Protein AF-A0A085TTZ7-F1 (afdb_monomer_lite)

Organism: NCBI:txid1317124

Secondary structure (DSSP, 8-state):
-HHHH---HHHHHHHHHHT-SPPPEE-SSS-EE-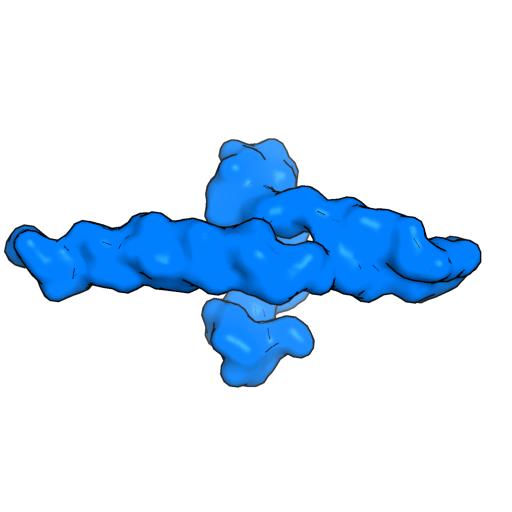-HHHHHHHHHHHHGGG--

Sequence (52 aa):
MERLVGLSRSTLYAMIAEGRFPKPVRIGKRAVGWREADLRDWLESCDEEVMQ

Foldseek 3Di:
DCVVVVDDPVVQVVCVVVVLADDWDDPDPPDTHGDPVRVVVSVVVVVVVVPD

Structure (mmCIF, N/CA/C/O backbone):
data_AF-A0A085TTZ7-F1
#
_entry.id   AF-A0A085TTZ7-F1
#
loop_
_atom_site.group_PDB
_atom_site.id
_atom_site.type_symbol
_atom_site.label_atom_id
_atom_site.label_alt_id
_atom_site.label_comp_id
_atom_site.label_asym_id
_atom_site.label_entity_id
_atom_site.label_seq_id
_atom_site.pdbx_PDB_ins_code
_atom_site.Cartn_x
_atom_site.Cartn_y
_atom_site.Cartn_z
_atom_site.occupancy
_atom_site.B_iso_or_equiv
_atom_site.auth_seq_id
_atom_site.auth_comp_id
_atom_site.auth_asym_id
_atom_site.auth_atom_id
_atom_site.pdbx_PDB_model_num
ATOM 1 N N . MET A 1 1 ? 4.279 -9.675 -0.086 1.00 56.69 1 MET A N 1
ATOM 2 C CA . MET A 1 1 ? 4.292 -8.477 -0.952 1.00 56.69 1 MET A CA 1
ATOM 3 C C . MET A 1 1 ? 5.420 -8.519 -1.965 1.00 56.69 1 MET A C 1
ATOM 5 O O . MET A 1 1 ? 5.109 -8.469 -3.137 1.00 56.69 1 MET A O 1
ATOM 9 N N . GLU A 1 2 ? 6.687 -8.672 -1.562 1.00 59.25 2 GLU A N 1
ATOM 10 C CA . GLU A 1 2 ? 7.852 -8.620 -2.479 1.00 59.25 2 GLU A CA 1
ATOM 11 C C . GLU A 1 2 ? 7.706 -9.493 -3.739 1.00 59.25 2 GLU A C 1
ATOM 13 O O . GLU A 1 2 ? 8.099 -9.080 -4.818 1.00 59.25 2 GLU A O 1
ATOM 18 N N . ARG A 1 3 ? 7.049 -10.655 -3.644 1.00 57.19 3 ARG A N 1
ATOM 19 C CA . ARG A 1 3 ? 6.783 -11.529 -4.800 1.00 57.19 3 ARG A CA 1
ATOM 20 C C . ARG A 1 3 ? 5.585 -11.130 -5.677 1.00 57.19 3 ARG A C 1
ATOM 22 O O . ARG A 1 3 ? 5.512 -11.569 -6.811 1.00 57.19 3 ARG A O 1
ATOM 29 N N . LEU A 1 4 ? 4.640 -10.368 -5.126 1.00 60.56 4 LEU A N 1
ATOM 30 C CA . LEU A 1 4 ? 3.430 -9.888 -5.810 1.00 60.56 4 LEU A CA 1
ATOM 31 C C . LEU A 1 4 ? 3.682 -8.566 -6.533 1.00 60.56 4 LEU A C 1
ATOM 33 O O . LEU A 1 4 ? 3.145 -8.356 -7.608 1.00 60.56 4 LEU A O 1
ATOM 37 N N . VAL A 1 5 ? 4.486 -7.690 -5.924 1.00 66.62 5 VAL A N 1
ATOM 38 C CA . VAL A 1 5 ? 4.770 -6.350 -6.455 1.00 66.62 5 VAL A CA 1
ATOM 39 C C . VAL A 1 5 ? 6.176 -6.241 -7.055 1.00 66.62 5 VAL A C 1
ATOM 41 O O . VAL A 1 5 ? 6.483 -5.252 -7.699 1.00 66.62 5 VAL A O 1
ATOM 44 N N . GLY A 1 6 ? 7.068 -7.209 -6.810 1.00 73.50 6 GLY A N 1
ATOM 45 C CA . GLY A 1 6 ? 8.470 -7.161 -7.258 1.00 73.50 6 GLY A CA 1
ATOM 46 C C . GLY A 1 6 ? 9.348 -6.140 -6.520 1.00 73.50 6 GLY A C 1
ATOM 47 O O . GLY A 1 6 ? 10.532 -6.018 -6.815 1.00 73.50 6 GLY A O 1
ATOM 48 N N . LEU A 1 7 ? 8.790 -5.405 -5.553 1.00 79.38 7 LEU A N 1
ATOM 49 C CA . LEU A 1 7 ? 9.458 -4.301 -4.868 1.00 79.38 7 LEU A CA 1
ATOM 50 C C . LEU A 1 7 ? 10.020 -4.728 -3.517 1.00 79.38 7 LEU A C 1
ATOM 52 O O . LEU A 1 7 ? 9.302 -5.290 -2.686 1.00 79.38 7 LEU A O 1
ATOM 56 N N . SER A 1 8 ? 11.274 -4.356 -3.262 1.00 83.12 8 SER A N 1
ATOM 57 C CA . SER A 1 8 ? 11.890 -4.415 -1.935 1.00 83.12 8 SER A CA 1
ATOM 58 C C . SER A 1 8 ? 11.101 -3.580 -0.922 1.00 83.12 8 SER A C 1
ATOM 60 O O . SER A 1 8 ? 10.542 -2.532 -1.256 1.00 83.12 8 SER A O 1
ATOM 62 N N . ARG A 1 9 ? 11.116 -3.986 0.356 1.00 81.62 9 ARG A N 1
ATOM 63 C CA . ARG A 1 9 ? 10.427 -3.261 1.447 1.00 81.62 9 ARG A CA 1
ATOM 64 C C . ARG A 1 9 ? 10.774 -1.768 1.504 1.00 81.62 9 ARG A C 1
ATOM 66 O O . ARG A 1 9 ? 9.889 -0.954 1.735 1.00 81.62 9 ARG A O 1
ATOM 73 N N . SER A 1 10 ? 12.036 -1.406 1.284 1.00 85.25 10 SER A N 1
ATOM 74 C CA . SER A 1 10 ? 12.500 -0.011 1.289 1.00 85.25 10 SER A CA 1
ATOM 75 C C . SER A 1 10 ? 11.834 0.812 0.186 1.00 85.25 10 SER A C 1
ATOM 77 O O . SER A 1 10 ? 11.344 1.905 0.447 1.00 85.25 10 SER A O 1
ATOM 79 N N . THR A 1 11 ? 11.767 0.255 -1.025 1.00 85.94 11 THR A N 1
ATOM 80 C CA . THR A 1 11 ? 11.131 0.875 -2.192 1.00 85.94 11 THR A CA 1
ATOM 81 C C . THR A 1 11 ? 9.632 1.025 -1.981 1.00 85.94 11 THR A C 1
ATOM 83 O O . THR A 1 11 ? 9.080 2.083 -2.251 1.00 85.94 11 THR A O 1
ATOM 8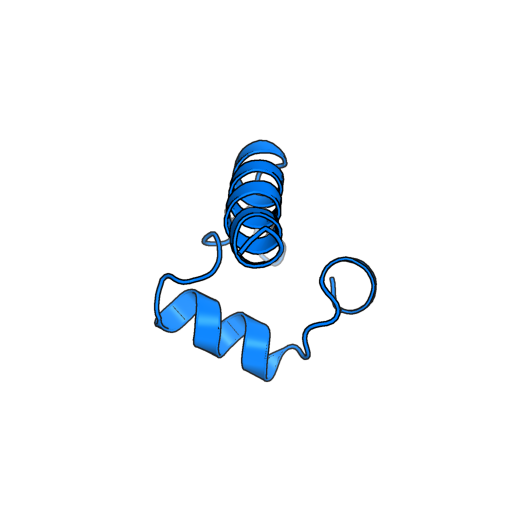6 N N . LEU A 1 12 ? 8.986 0.006 -1.409 1.00 83.19 12 LEU A N 1
ATOM 87 C CA . LEU A 1 12 ? 7.575 0.070 -1.042 1.00 83.19 12 LEU A CA 1
ATOM 88 C C . LEU A 1 12 ? 7.299 1.242 -0.088 1.00 83.19 12 LEU A C 1
ATOM 90 O O . LEU A 1 12 ? 6.398 2.035 -0.339 1.00 83.19 12 LEU A O 1
ATOM 94 N N . TYR A 1 13 ? 8.078 1.381 0.989 1.00 84.88 13 TYR A N 1
ATOM 95 C CA . TYR A 1 13 ? 7.89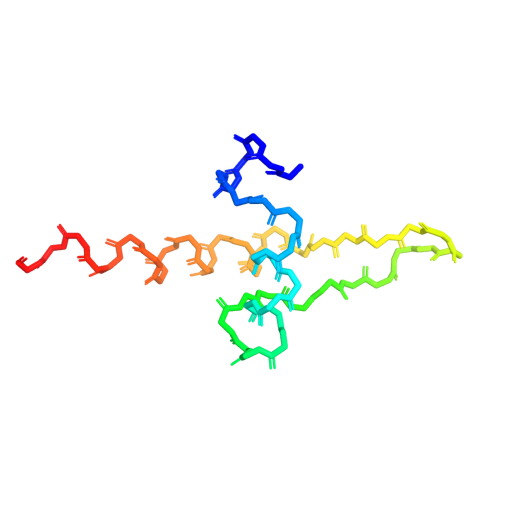2 2.486 1.934 1.00 84.88 13 TYR A CA 1
ATOM 96 C C . TYR A 1 13 ? 8.228 3.855 1.332 1.00 84.88 13 TYR A C 1
ATOM 98 O O . TYR A 1 13 ? 7.530 4.817 1.645 1.00 84.88 13 TYR A O 1
ATOM 106 N N . ALA A 1 14 ? 9.239 3.944 0.462 1.00 88.50 14 ALA A N 1
ATOM 107 C CA . ALA A 1 14 ? 9.551 5.169 -0.273 1.00 88.50 14 ALA A CA 1
ATOM 108 C C . ALA A 1 14 ? 8.376 5.585 -1.169 1.00 88.50 14 ALA A C 1
ATOM 110 O O . ALA A 1 14 ? 7.867 6.690 -1.034 1.00 88.50 14 ALA A O 1
ATOM 111 N N . MET A 1 15 ? 7.835 4.658 -1.960 1.00 86.38 15 MET A N 1
ATOM 112 C CA . MET A 1 15 ? 6.686 4.931 -2.821 1.00 86.38 15 MET A CA 1
ATOM 113 C C . MET A 1 15 ? 5.417 5.275 -2.033 1.00 86.38 15 MET A C 1
ATOM 115 O O . MET A 1 15 ? 4.654 6.140 -2.456 1.00 86.38 15 MET A O 1
ATOM 119 N N . ILE A 1 16 ? 5.190 4.651 -0.871 1.00 87.44 16 ILE A N 1
ATOM 120 C CA . ILE A 1 16 ? 4.093 5.039 0.034 1.00 87.44 16 ILE A CA 1
ATOM 121 C C . ILE A 1 16 ? 4.290 6.482 0.527 1.00 87.44 16 ILE A C 1
ATOM 123 O O . ILE A 1 16 ? 3.318 7.236 0.603 1.00 87.44 16 ILE A O 1
ATOM 127 N N . ALA A 1 17 ? 5.524 6.875 0.863 1.00 86.88 17 ALA A N 1
ATOM 128 C CA . ALA A 1 17 ? 5.844 8.236 1.295 1.00 86.88 17 ALA A CA 1
ATOM 129 C C . ALA A 1 17 ? 5.707 9.259 0.153 1.00 86.88 17 ALA A C 1
ATOM 131 O O . ALA A 1 17 ? 5.217 10.362 0.383 1.00 86.88 17 ALA A O 1
ATOM 132 N N . GLU A 1 18 ? 6.069 8.874 -1.071 1.00 88.38 18 GLU A N 1
ATOM 133 C CA . GLU A 1 18 ? 5.913 9.672 -2.294 1.00 88.38 18 GLU A CA 1
ATOM 134 C C . GLU A 1 18 ? 4.459 9.735 -2.796 1.00 88.38 18 GLU A C 1
ATOM 136 O O . GLU A 1 18 ? 4.157 10.493 -3.712 1.00 88.38 18 GLU A O 1
ATOM 141 N N . GLY A 1 19 ? 3.542 8.945 -2.222 1.00 86.19 19 GLY A N 1
ATOM 142 C CA . GLY A 1 19 ? 2.153 8.852 -2.687 1.00 86.19 19 GLY A CA 1
ATOM 143 C C . GLY A 1 19 ? 1.981 8.069 -3.993 1.00 86.19 19 GLY A C 1
ATOM 144 O O . GLY A 1 19 ? 0.903 8.088 -4.574 1.00 86.19 19 GLY A O 1
ATOM 145 N N . ARG A 1 20 ? 3.025 7.355 -4.428 1.00 84.56 20 ARG A N 1
ATOM 146 C CA . ARG A 1 20 ? 3.063 6.511 -5.633 1.00 84.56 20 ARG A CA 1
ATOM 147 C C . ARG A 1 20 ? 2.628 5.067 -5.383 1.00 84.56 20 ARG A C 1
ATOM 149 O O . ARG A 1 20 ? 2.668 4.255 -6.298 1.00 84.56 20 ARG A O 1
ATOM 156 N N . PHE A 1 21 ? 2.273 4.721 -4.147 1.00 86.19 21 PHE A N 1
ATOM 157 C CA . PHE A 1 21 ? 1.752 3.406 -3.782 1.00 86.19 21 PHE A CA 1
ATOM 158 C C . PHE A 1 21 ? 0.571 3.551 -2.821 1.00 86.19 21 PHE A C 1
ATOM 160 O O . PHE A 1 21 ? 0.603 4.436 -1.953 1.00 86.19 21 PHE A O 1
ATOM 167 N N . PRO A 1 22 ? -0.451 2.683 -2.912 1.00 88.25 22 PRO A N 1
ATOM 168 C CA . PRO A 1 22 ? -1.606 2.755 -2.034 1.00 88.25 22 PRO A CA 1
ATOM 169 C C . PRO A 1 22 ? -1.217 2.634 -0.559 1.00 88.25 22 PRO A C 1
ATOM 171 O O . PRO A 1 22 ? -0.369 1.828 -0.152 1.00 88.25 22 PRO A O 1
ATOM 174 N N . LYS A 1 23 ? -1.856 3.456 0.276 1.00 87.00 23 LYS A N 1
ATOM 175 C CA . LYS A 1 23 ? -1.588 3.478 1.714 1.00 87.00 23 LYS A CA 1
ATOM 176 C C . LYS A 1 23 ? -2.164 2.219 2.368 1.00 87.00 23 LYS A C 1
ATOM 178 O O . LYS A 1 23 ? -3.333 1.903 2.148 1.00 87.00 23 LYS A O 1
ATOM 183 N N . PRO A 1 24 ? -1.390 1.517 3.210 1.00 88.12 24 PRO A N 1
ATOM 184 C CA . PRO A 1 24 ? -1.911 0.366 3.923 1.00 88.12 24 PRO A CA 1
ATOM 185 C C . PRO A 1 24 ? -3.006 0.783 4.911 1.00 88.12 24 PRO A C 1
ATOM 187 O O . PRO A 1 24 ? -2.861 1.740 5.675 1.00 88.12 24 PRO A O 1
ATOM 190 N N . VAL A 1 25 ? -4.081 0.006 4.947 1.00 88.81 25 VAL A N 1
ATOM 191 C CA . VAL A 1 25 ? -5.132 0.082 5.956 1.00 88.81 25 VAL A CA 1
ATOM 192 C C . VAL A 1 25 ? -4.789 -0.808 7.147 1.00 88.81 25 VAL A C 1
ATOM 194 O O . VAL A 1 25 ? -4.300 -1.934 7.020 1.00 88.81 25 VAL A O 1
ATOM 197 N N . ARG A 1 26 ? -5.039 -0.295 8.351 1.00 89.38 26 ARG A N 1
ATOM 198 C CA . ARG A 1 26 ? -4.759 -1.015 9.592 1.00 89.38 26 ARG A CA 1
ATOM 199 C C . ARG A 1 26 ? -5.878 -2.020 9.857 1.00 89.38 26 ARG A C 1
ATOM 201 O O . ARG A 1 26 ? -6.993 -1.628 10.173 1.00 89.38 26 ARG A O 1
ATOM 208 N N . ILE A 1 27 ? -5.566 -3.309 9.730 1.00 88.69 27 ILE A N 1
ATOM 209 C CA . ILE A 1 27 ? -6.522 -4.411 9.937 1.00 88.69 27 ILE A CA 1
ATOM 210 C C . ILE A 1 27 ? -6.533 -4.844 11.408 1.00 88.69 27 ILE A C 1
ATOM 212 O O . ILE A 1 27 ? -7.546 -5.296 11.931 1.00 88.69 27 ILE A O 1
ATOM 216 N N . GLY A 1 28 ? -5.416 -4.664 12.118 1.00 87.56 28 GLY A N 1
ATOM 217 C CA . GLY A 1 28 ? -5.334 -4.989 13.535 1.00 87.56 28 GLY A CA 1
ATOM 218 C C . GLY A 1 28 ? -4.150 -4.341 14.241 1.00 87.56 28 GLY A C 1
ATOM 219 O O . GLY A 1 28 ? -3.444 -3.484 13.708 1.00 87.56 28 GLY A O 1
ATOM 220 N N . LYS A 1 29 ? -3.903 -4.775 15.481 1.00 85.44 29 LYS A N 1
ATOM 221 C CA . LYS A 1 29 ? -2.898 -4.159 16.364 1.00 85.44 29 LYS A CA 1
ATOM 222 C C . LYS A 1 29 ? -1.478 -4.196 15.777 1.00 85.44 29 LYS A C 1
ATOM 224 O O . LYS A 1 29 ? -0.738 -3.228 15.938 1.00 85.44 29 LYS A O 1
ATOM 229 N N . ARG A 1 30 ? -1.140 -5.287 15.076 1.00 86.44 30 ARG A N 1
ATOM 230 C CA . ARG A 1 30 ? 0.146 -5.529 14.386 1.00 86.44 30 ARG A CA 1
ATOM 231 C C . ARG A 1 30 ? -0.006 -5.868 12.897 1.00 86.44 30 ARG A C 1
ATOM 233 O O . ARG A 1 30 ? 0.977 -6.215 12.256 1.00 86.44 30 ARG A O 1
ATOM 240 N N . ALA A 1 31 ? -1.225 -5.807 12.368 1.00 85.12 31 ALA A N 1
ATOM 241 C CA . ALA A 1 31 ? -1.527 -6.214 11.004 1.00 85.12 31 ALA A CA 1
ATOM 242 C C . ALA A 1 31 ? -1.965 -5.003 10.186 1.00 85.12 31 ALA A C 1
ATOM 244 O O . ALA A 1 31 ? -2.870 -4.261 10.579 1.00 85.12 31 ALA A O 1
ATOM 245 N N . VAL A 1 32 ? -1.320 -4.835 9.041 1.00 87.75 32 VAL A N 1
ATOM 246 C CA . VAL A 1 32 ? -1.692 -3.875 8.009 1.00 87.75 32 VAL A CA 1
ATOM 247 C C . VAL A 1 32 ? -1.908 -4.642 6.712 1.00 87.75 32 VAL A C 1
ATOM 249 O O . VAL A 1 32 ? -1.245 -5.651 6.471 1.00 87.75 32 VAL A O 1
ATOM 252 N N . GLY A 1 33 ? -2.859 -4.193 5.911 1.00 87.50 33 GLY A N 1
ATOM 253 C CA . GLY A 1 33 ? -3.147 -4.762 4.604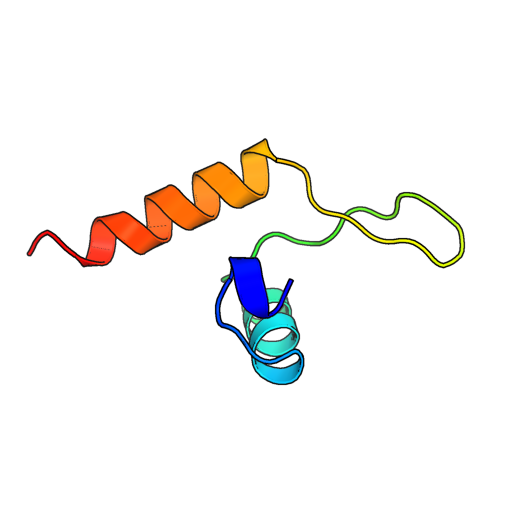 1.00 87.50 33 GLY A CA 1
ATOM 254 C C . GLY A 1 33 ? -3.540 -3.665 3.633 1.00 87.50 33 GLY A C 1
ATOM 255 O O . GLY A 1 33 ? -3.564 -2.492 3.989 1.00 87.50 33 GLY A O 1
ATOM 256 N N . TRP A 1 34 ? -3.851 -4.044 2.408 1.00 89.00 34 TRP A N 1
ATOM 257 C CA . TRP A 1 34 ? -4.298 -3.127 1.369 1.00 89.00 34 TRP A CA 1
ATOM 258 C C . TRP A 1 34 ? -5.653 -3.596 0.875 1.00 89.00 34 TRP A C 1
ATOM 260 O O . TRP A 1 34 ? -5.943 -4.795 0.922 1.00 89.00 34 TRP A O 1
ATOM 270 N N . ARG A 1 35 ? -6.494 -2.664 0.429 1.00 88.00 35 ARG A N 1
ATOM 271 C CA . ARG A 1 35 ? -7.711 -3.066 -0.270 1.00 88.00 35 ARG A CA 1
ATOM 272 C C . ARG A 1 35 ? -7.298 -3.602 -1.632 1.00 88.00 35 ARG A C 1
ATOM 274 O O . ARG A 1 35 ? -6.411 -3.048 -2.275 1.00 88.00 35 ARG A O 1
ATOM 281 N N . GLU A 1 36 ? -7.955 -4.670 -2.066 1.00 85.94 36 GLU A N 1
ATOM 282 C CA . GLU A 1 36 ? -7.688 -5.243 -3.385 1.00 85.94 36 GLU A CA 1
ATOM 283 C C . GLU A 1 36 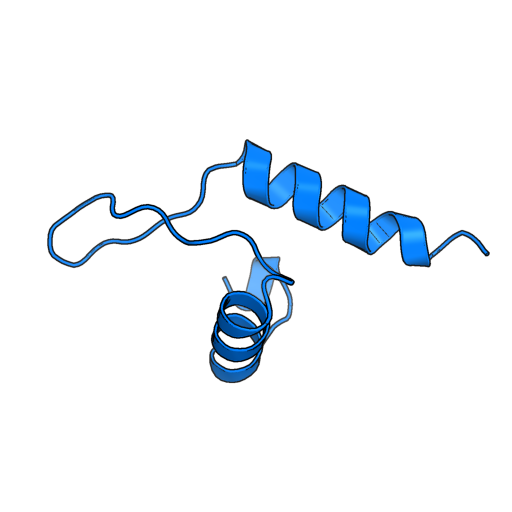? -7.931 -4.215 -4.497 1.00 85.94 36 GLU A C 1
ATOM 285 O O . GLU A 1 36 ? -7.128 -4.126 -5.415 1.00 85.94 36 GLU A O 1
ATOM 290 N N . ALA A 1 37 ? -8.978 -3.393 -4.368 1.00 87.75 37 ALA A N 1
ATOM 291 C CA . ALA A 1 37 ? -9.282 -2.325 -5.317 1.00 87.75 37 ALA A CA 1
ATOM 292 C C . ALA A 1 37 ? -8.129 -1.318 -5.460 1.00 87.75 37 ALA A C 1
ATOM 294 O O . ALA A 1 37 ? -7.739 -1.024 -6.578 1.00 87.75 37 ALA A O 1
ATOM 295 N N . ASP A 1 38 ? -7.533 -0.868 -4.348 1.00 87.69 38 ASP A N 1
ATOM 296 C CA . ASP A 1 38 ? -6.413 0.085 -4.376 1.00 87.69 38 ASP A CA 1
ATOM 297 C C . ASP A 1 38 ? -5.160 -0.521 -5.036 1.00 87.69 38 ASP A C 1
ATOM 299 O O . ASP A 1 38 ? -4.401 0.169 -5.707 1.00 87.69 38 ASP A O 1
ATOM 303 N N . LEU A 1 39 ? -4.919 -1.822 -4.829 1.00 84.62 39 LEU A N 1
ATOM 304 C CA . LEU A 1 39 ? -3.813 -2.525 -5.485 1.00 84.62 39 LEU A CA 1
ATOM 305 C C . LEU A 1 39 ? -4.072 -2.735 -6.975 1.00 84.62 39 LEU A C 1
ATOM 307 O O . LEU A 1 39 ? -3.133 -2.656 -7.758 1.00 84.62 39 LEU A O 1
ATOM 311 N N . ARG A 1 40 ? -5.317 -3.033 -7.354 1.00 85.81 40 ARG A N 1
ATOM 312 C CA . ARG A 1 40 ? -5.720 -3.222 -8.748 1.00 85.81 40 ARG A CA 1
ATOM 313 C C . ARG A 1 40 ? -5.614 -1.915 -9.528 1.00 85.81 40 ARG A C 1
ATOM 315 O O . ARG A 1 40 ? -4.956 -1.909 -10.554 1.00 85.81 40 ARG A O 1
ATOM 322 N N . ASP A 1 41 ? -6.151 -0.832 -8.977 1.00 86.81 41 ASP A N 1
ATOM 323 C CA . ASP A 1 41 ? -6.055 0.520 -9.537 1.00 86.81 41 ASP A CA 1
ATOM 324 C C . ASP A 1 41 ? -4.591 0.952 -9.717 1.00 86.81 41 ASP A C 1
ATOM 326 O O . ASP A 1 41 ? -4.191 1.407 -10.784 1.00 86.81 41 ASP A O 1
ATOM 330 N N . TRP A 1 42 ? -3.747 0.689 -8.713 1.00 85.69 42 TRP A N 1
ATOM 331 C CA . TRP A 1 42 ? -2.310 0.937 -8.822 1.00 85.69 42 TRP A CA 1
ATOM 332 C C . TRP A 1 42 ? -1.633 0.083 -9.903 1.00 85.69 42 TRP A C 1
ATOM 334 O O . TRP A 1 42 ? -0.800 0.594 -10.645 1.00 85.69 42 TRP A O 1
ATOM 344 N N . LEU A 1 43 ? -1.974 -1.207 -10.003 1.00 82.69 43 LEU A N 1
ATOM 345 C CA . LEU A 1 43 ? -1.438 -2.090 -11.043 1.00 82.69 43 LEU A CA 1
ATOM 346 C C . LEU A 1 43 ? -1.858 -1.625 -12.440 1.00 82.69 43 LEU A C 1
ATOM 348 O O . LEU A 1 43 ? -1.013 -1.604 -13.326 1.00 82.69 43 LEU A O 1
ATOM 352 N N . GLU A 1 44 ? -3.116 -1.223 -12.624 1.00 84.38 44 GLU A N 1
ATOM 353 C CA . GLU A 1 44 ? -3.619 -0.664 -13.885 1.00 84.38 44 GLU A CA 1
ATOM 354 C C . GLU A 1 44 ? -2.901 0.648 -14.230 1.00 84.38 44 GLU A C 1
ATOM 356 O O . GLU A 1 44 ? -2.421 0.809 -15.349 1.00 84.38 44 GLU A O 1
ATOM 361 N N . SER A 1 45 ? -2.711 1.539 -13.252 1.00 80.88 45 SER A N 1
ATOM 362 C CA . SER A 1 45 ? -1.944 2.774 -13.447 1.00 80.88 45 SER A CA 1
ATOM 363 C C . SER A 1 45 ? -0.463 2.524 -13.754 1.00 80.88 45 SER A C 1
ATOM 365 O O . SER A 1 45 ? 0.153 3.353 -14.419 1.00 80.88 45 SER A O 1
ATOM 367 N N . CYS A 1 46 ? 0.127 1.431 -13.260 1.00 73.44 46 CYS A N 1
ATOM 368 C CA . CYS A 1 46 ? 1.501 1.048 -13.589 1.00 73.44 46 CYS A CA 1
ATOM 369 C C . CYS A 1 46 ? 1.619 0.336 -14.946 1.00 73.44 46 CYS A C 1
ATOM 371 O O . CYS A 1 46 ? 2.677 0.417 -15.566 1.00 73.44 46 CYS A O 1
ATOM 373 N N . ASP A 1 47 ? 0.575 -0.361 -15.402 1.00 61.72 47 ASP A N 1
ATOM 374 C CA . ASP A 1 47 ? 0.542 -1.033 -16.710 1.00 61.72 47 ASP A CA 1
ATOM 375 C C . ASP A 1 47 ? 0.361 -0.025 -17.860 1.00 61.72 47 ASP A C 1
ATOM 377 O O . ASP A 1 47 ? 0.911 -0.207 -18.946 1.00 61.72 47 ASP A O 1
ATOM 381 N N . GLU A 1 48 ? -0.307 1.104 -17.600 1.00 55.53 48 GLU A N 1
ATOM 382 C CA . GLU A 1 48 ? -0.515 2.166 -18.594 1.00 55.53 48 GLU A CA 1
ATOM 383 C C . GLU A 1 48 ? 0.794 2.864 -19.043 1.00 55.53 48 GLU A C 1
ATOM 385 O O . GLU A 1 48 ? 0.823 3.507 -20.091 1.00 55.53 48 GLU A O 1
ATOM 390 N N . GLU A 1 49 ? 1.920 2.666 -18.340 1.00 51.84 49 GLU A N 1
ATOM 391 C CA . GLU A 1 49 ? 3.255 3.105 -18.796 1.00 51.84 49 GLU A CA 1
ATOM 392 C C . GLU A 1 49 ? 3.891 2.176 -19.864 1.00 51.84 49 GLU A C 1
ATOM 394 O O . GLU A 1 49 ? 4.968 2.487 -20.372 1.00 51.84 49 GLU A O 1
ATOM 399 N N . VAL A 1 50 ? 3.253 1.059 -20.255 1.00 49.44 50 VAL A N 1
ATOM 400 C CA . VAL A 1 50 ? 3.797 0.074 -21.228 1.00 49.44 50 VAL A CA 1
ATOM 401 C C . VAL A 1 50 ? 3.104 0.121 -22.608 1.00 49.44 50 VAL A C 1
ATOM 403 O O . VAL A 1 50 ? 3.334 -0.737 -23.459 1.00 49.44 50 VAL A O 1
ATOM 406 N N . MET A 1 51 ? 2.306 1.153 -22.903 1.00 43.69 51 MET A N 1
ATOM 407 C CA . MET A 1 51 ? 1.737 1.365 -24.249 1.00 43.69 51 MET A CA 1
ATOM 408 C C . MET A 1 51 ? 2.003 2.754 -24.859 1.00 43.69 51 MET A C 1
ATOM 410 O O . MET A 1 51 ? 1.122 3.334 -25.497 1.00 43.69 51 MET A O 1
ATOM 414 N N . GLN A 1 52 ? 3.245 3.245 -24.767 1.00 39.66 52 GLN A N 1
ATOM 415 C CA . GLN A 1 52 ? 3.790 4.196 -25.753 1.00 39.66 52 GLN A CA 1
ATOM 416 C C . GLN A 1 52 ? 5.132 3.742 -26.323 1.00 39.66 52 GLN A C 1
ATOM 418 O O . GLN A 1 52 ? 5.993 3.292 -25.537 1.00 39.66 52 GLN A O 1
#

Radius of gyration: 11.9 Å; chains: 1; bounding box: 22×21×42 Å

pLDDT: mean 78.97, std 13.4, range [39.66, 89.38]

InterPro domains:
  IPR009061 Putative DNA-binding domain superfamily [SSF46955] (3-46)
  IPR010260 DNA-binding tra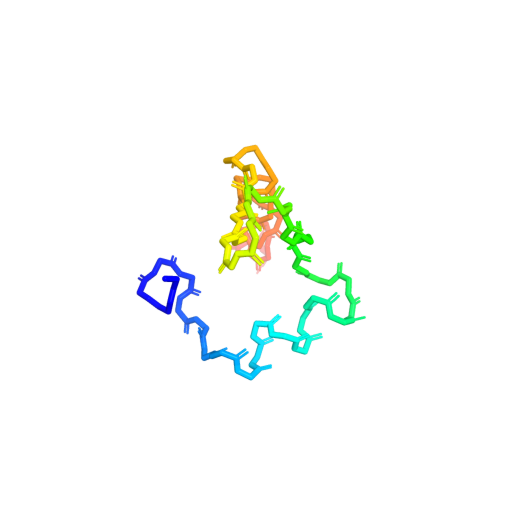nscriptional activator AlpA [PF05930] (3-43)
  IPR052931 Prophage regulatory DNA-binding activator [PTHR36154] (1-46)